Protein AF-A0A7J8PNK4-F1 (afdb_monomer_lite)

InterPro domains:
  IPR032675 Leucine-rich repeat domain superfamily [G3DSA:3.80.10.10] (2-87)
  IPR056789 R13L1/DRL21-like, LRR repeat region [PF25019] (34-75)

Foldseek 3Di:
DDQPEPVPDDVVVLVVCLAPAQEDAAEQRQRYQEDDPSLLSNLNHAEYYYYQHQNHQEYDPSVVSNPNHNYYYYYNHVNHDPPPDPDD

pLDDT: mean 77.43, std 14.7, range [36.72, 93.56]

Secondary structure (DSSP, 8-state):
-----GGG--HHHHHHHTTT--EEEEES-TT--B--GGGGG-TT--EEEEES-TT--B--GGGGG-TT--EEEEES-TT--S------

Structure (mmCIF, N/CA/C/O backbone):
data_AF-A0A7J8PNK4-F1
#
_entry.id   AF-A0A7J8PNK4-F1
#
loop_
_atom_site.group_PDB
_atom_site.id
_atom_site.type_symbol
_atom_site.label_atom_id
_atom_site.label_alt_id
_atom_site.label_comp_id
_atom_site.label_asym_id
_atom_site.label_entity_id
_atom_site.label_seq_id
_atom_site.pdbx_PDB_ins_code
_atom_site.Cartn_x
_atom_site.Cartn_y
_atom_site.Cartn_z
_atom_site.occupancy
_atom_site.B_iso_or_equiv
_atom_site.auth_seq_id
_atom_site.auth_comp_id
_atom_site.auth_asym_id
_atom_site.auth_atom_id
_atom_site.pdbx_PDB_model_num
ATOM 1 N N . MET A 1 1 ? 2.645 -14.627 16.467 1.00 38.62 1 MET A N 1
ATOM 2 C CA . MET A 1 1 ? 1.959 -14.469 15.170 1.00 38.62 1 MET A CA 1
ATOM 3 C C . MET A 1 1 ? 2.817 -13.536 14.346 1.00 38.62 1 MET A C 1
ATOM 5 O O . MET A 1 1 ? 3.075 -12.435 14.812 1.00 38.62 1 MET A O 1
ATOM 9 N N . GLU A 1 2 ? 3.358 -14.009 13.225 1.00 39.78 2 GLU A N 1
ATOM 10 C CA . GLU A 1 2 ? 4.181 -13.182 12.336 1.00 39.78 2 GLU A CA 1
ATOM 11 C C . GLU A 1 2 ? 3.344 -12.014 11.799 1.00 39.78 2 GLU A C 1
ATOM 13 O O . GLU A 1 2 ? 2.180 -12.225 11.438 1.00 39.78 2 GLU A O 1
ATOM 18 N N . PRO A 1 3 ? 3.876 -10.783 11.768 1.00 47.31 3 PRO A N 1
ATOM 19 C CA . PRO A 1 3 ? 3.140 -9.674 11.195 1.00 47.31 3 PRO A CA 1
ATOM 20 C C . PRO A 1 3 ? 2.954 -9.952 9.700 1.00 47.31 3 PRO A C 1
ATOM 22 O O . PRO A 1 3 ? 3.910 -10.280 8.998 1.00 47.31 3 PRO A O 1
ATOM 25 N N . GLN A 1 4 ? 1.724 -9.815 9.200 1.00 52.09 4 GLN A N 1
ATOM 26 C CA . GLN A 1 4 ? 1.408 -9.868 7.768 1.00 52.09 4 GLN A CA 1
ATOM 27 C C . GLN A 1 4 ? 1.950 -8.611 7.067 1.00 52.09 4 GLN A C 1
ATOM 29 O O . GLN A 1 4 ? 1.200 -7.779 6.559 1.00 52.09 4 GLN A O 1
ATOM 34 N N . ASN A 1 5 ? 3.265 -8.411 7.129 1.00 54.34 5 ASN A N 1
ATOM 35 C CA . ASN A 1 5 ? 3.910 -7.188 6.705 1.00 54.34 5 ASN A CA 1
ATOM 36 C C . ASN A 1 5 ? 4.751 -7.448 5.459 1.00 54.34 5 ASN A C 1
ATOM 38 O O . ASN A 1 5 ? 5.778 -8.121 5.486 1.00 54.34 5 ASN A O 1
ATOM 42 N N . LEU A 1 6 ? 4.322 -6.849 4.352 1.00 60.03 6 LEU A N 1
ATOM 43 C CA . LEU A 1 6 ? 5.010 -6.889 3.063 1.00 60.03 6 LEU A CA 1
ATOM 44 C C . LEU A 1 6 ? 6.332 -6.091 3.063 1.00 60.03 6 LEU A C 1
ATOM 46 O O . LEU A 1 6 ? 7.084 -6.125 2.088 1.00 60.03 6 LEU A O 1
ATOM 50 N N . ARG A 1 7 ? 6.647 -5.391 4.164 1.00 60.03 7 ARG A N 1
ATOM 51 C CA . ARG A 1 7 ? 7.908 -4.657 4.364 1.00 60.03 7 ARG A CA 1
ATOM 52 C C . ARG A 1 7 ? 9.163 -5.539 4.296 1.00 60.03 7 ARG A C 1
ATOM 54 O O . ARG A 1 7 ? 10.238 -5.002 4.065 1.00 60.03 7 ARG A O 1
ATOM 61 N N . GLY A 1 8 ? 9.034 -6.858 4.470 1.00 61.06 8 GLY A N 1
ATOM 62 C CA . GLY A 1 8 ? 10.158 -7.801 4.459 1.00 61.06 8 GLY A CA 1
ATOM 63 C C . GLY A 1 8 ? 10.495 -8.431 3.103 1.00 61.06 8 GLY A C 1
ATOM 64 O O . GLY A 1 8 ? 11.421 -9.237 3.042 1.00 61.06 8 GLY A O 1
ATOM 65 N N . LEU A 1 9 ? 9.763 -8.124 2.023 1.00 65.69 9 LEU A N 1
ATOM 66 C CA . LEU A 1 9 ? 10.025 -8.776 0.737 1.00 65.69 9 LEU A CA 1
ATOM 67 C C . LEU A 1 9 ? 11.385 -8.342 0.156 1.00 65.69 9 LEU A C 1
ATOM 69 O O . LEU A 1 9 ? 11.652 -7.142 0.043 1.00 65.69 9 LEU A O 1
ATOM 73 N N . PRO A 1 10 ? 12.255 -9.294 -0.233 1.00 69.62 10 PRO A N 1
ATOM 74 C CA . PRO A 1 10 ? 13.581 -8.974 -0.741 1.00 69.62 10 PRO A CA 1
ATOM 75 C C . PRO A 1 10 ? 13.491 -8.241 -2.082 1.00 69.62 10 PRO A C 1
ATOM 77 O O . PRO A 1 10 ? 12.711 -8.613 -2.961 1.00 69.62 10 PRO A O 1
ATOM 80 N N . ARG A 1 11 ? 14.346 -7.226 -2.266 1.00 70.06 11 ARG A N 1
ATOM 81 C CA . ARG A 1 11 ? 14.361 -6.359 -3.459 1.00 70.06 11 ARG A CA 1
ATOM 82 C C . ARG A 1 11 ? 14.452 -7.140 -4.772 1.00 70.06 11 ARG A C 1
ATOM 84 O O . ARG A 1 11 ? 13.775 -6.790 -5.726 1.00 70.06 11 ARG A O 1
ATOM 91 N N . LEU A 1 12 ? 15.203 -8.241 -4.785 1.00 69.06 12 LEU A N 1
ATOM 92 C CA . LEU A 1 12 ? 15.356 -9.103 -5.961 1.00 69.06 12 LEU A CA 1
ATOM 93 C C . LEU A 1 12 ? 14.048 -9.778 -6.394 1.00 69.06 12 LEU A C 1
ATOM 95 O O . LEU A 1 12 ? 13.788 -9.894 -7.589 1.00 69.06 12 LEU A O 1
ATOM 99 N N . LEU A 1 13 ? 13.202 -10.191 -5.441 1.00 73.38 13 LEU A N 1
ATOM 100 C CA . LEU A 1 13 ? 11.892 -10.763 -5.760 1.00 73.38 13 LEU A CA 1
ATOM 101 C C . LEU A 1 13 ? 11.005 -9.704 -6.422 1.00 73.38 13 LEU A C 1
ATOM 103 O O . LEU A 1 13 ? 10.270 -10.001 -7.359 1.00 73.38 13 LEU A O 1
ATOM 107 N N . LEU A 1 14 ? 11.111 -8.462 -5.953 1.00 73.50 14 LEU A N 1
ATOM 108 C CA . LEU A 1 14 ? 10.366 -7.326 -6.480 1.00 73.50 14 LEU A CA 1
ATOM 109 C C . LEU A 1 14 ? 10.857 -6.925 -7.869 1.00 73.50 14 LEU A C 1
ATOM 111 O O . LEU A 1 14 ? 10.034 -6.695 -8.740 1.00 73.50 14 LEU A O 1
ATOM 115 N N . GLU A 1 15 ? 12.168 -6.906 -8.109 1.00 72.69 15 GLU A N 1
ATOM 116 C CA . GLU A 1 15 ? 12.734 -6.610 -9.432 1.00 72.69 15 GLU A CA 1
ATOM 117 C C . GLU A 1 15 ? 12.308 -7.657 -10.472 1.00 72.69 15 GLU A C 1
ATOM 119 O O . GLU A 1 15 ? 11.894 -7.297 -11.570 1.00 72.69 15 GLU A O 1
ATOM 124 N N . ALA A 1 16 ? 12.322 -8.945 -10.113 1.00 77.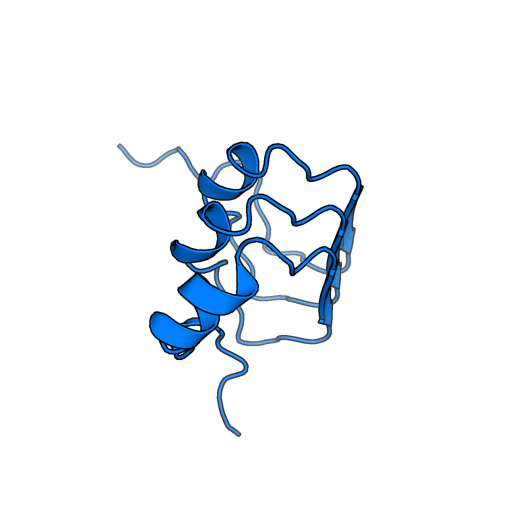69 16 ALA A N 1
ATOM 125 C CA . ALA A 1 16 ? 11.913 -10.016 -11.023 1.00 77.69 16 ALA A CA 1
ATOM 126 C C . ALA A 1 16 ? 10.392 -10.073 -11.279 1.00 77.69 16 ALA A C 1
ATOM 128 O O . ALA A 1 16 ? 9.956 -10.446 -12.371 1.00 77.69 16 ALA A O 1
ATOM 129 N N . SER A 1 17 ? 9.568 -9.722 -10.285 1.00 79.56 17 SER A N 1
ATOM 130 C CA . SER A 1 17 ? 8.102 -9.811 -10.393 1.00 79.56 17 SER A CA 1
ATOM 131 C C . SER A 1 17 ? 7.418 -8.502 -10.793 1.00 79.56 17 SER A C 1
ATOM 133 O O . SER A 1 17 ? 6.292 -8.546 -11.284 1.00 79.56 17 SER A O 1
ATOM 135 N N . ALA A 1 18 ? 8.085 -7.350 -10.674 1.00 78.81 18 ALA A N 1
ATOM 136 C CA . ALA A 1 18 ? 7.531 -6.028 -10.980 1.00 78.81 18 ALA A CA 1
ATOM 137 C C . ALA A 1 18 ? 6.869 -5.920 -12.363 1.00 78.81 18 ALA A C 1
ATOM 139 O O . ALA A 1 18 ? 5.829 -5.272 -12.502 1.00 78.81 18 ALA A O 1
ATOM 140 N N . SER A 1 19 ? 7.445 -6.580 -13.371 1.00 82.19 19 SER A N 1
ATOM 141 C CA . SER A 1 19 ? 6.966 -6.559 -14.758 1.00 82.19 19 SER A CA 1
ATOM 142 C C . SER A 1 19 ? 5.999 -7.689 -15.123 1.00 82.19 19 SER A C 1
ATOM 144 O O . SER A 1 19 ? 5.614 -7.798 -16.280 1.00 82.19 19 SER A O 1
ATOM 146 N N . HIS A 1 20 ? 5.626 -8.554 -14.181 1.00 85.62 20 HIS A N 1
ATOM 147 C CA . HIS A 1 20 ? 4.759 -9.710 -14.458 1.00 85.62 20 HIS A CA 1
ATOM 148 C C . HIS A 1 20 ? 3.564 -9.802 -13.513 1.00 85.62 20 HIS A C 1
ATOM 150 O O . HIS A 1 20 ? 2.618 -10.548 -13.755 1.00 85.62 20 HIS A O 1
ATOM 156 N N . LEU A 1 21 ? 3.614 -9.090 -12.392 1.00 87.56 21 LEU A N 1
ATOM 157 C CA . LEU A 1 21 ? 2.641 -9.253 -11.335 1.00 87.56 21 LEU A CA 1
ATOM 158 C C . LEU A 1 21 ? 1.411 -8.387 -11.609 1.00 87.56 21 LEU A C 1
ATOM 160 O O . LEU A 1 21 ? 1.400 -7.193 -11.335 1.00 87.56 21 LEU A O 1
ATOM 164 N N . GLU A 1 22 ? 0.373 -9.011 -12.163 1.00 92.06 22 GLU A N 1
ATOM 165 C CA . GLU A 1 22 ? -0.851 -8.335 -12.616 1.00 92.06 22 GLU A CA 1
ATOM 166 C C . GLU A 1 22 ? -1.939 -8.231 -11.541 1.00 92.06 22 GLU A C 1
ATOM 168 O O . GLU A 1 22 ? -2.849 -7.403 -11.641 1.00 92.06 22 GLU A O 1
ATOM 173 N N . PHE A 1 23 ? -1.875 -9.069 -10.505 1.00 90.69 23 PHE A N 1
ATOM 174 C CA . PHE A 1 23 ? -2.898 -9.142 -9.468 1.00 90.69 23 PHE A CA 1
ATOM 175 C C . PHE A 1 23 ? -2.297 -9.266 -8.071 1.00 90.69 23 PHE A C 1
ATOM 177 O O . PHE A 1 23 ? -1.516 -10.175 -7.802 1.00 90.69 23 PHE A O 1
ATOM 184 N N . ILE A 1 24 ? -2.738 -8.390 -7.167 1.00 87.88 24 ILE A N 1
ATOM 185 C CA . ILE A 1 24 ? -2.479 -8.488 -5.731 1.00 87.88 24 ILE A CA 1
ATOM 186 C C . ILE A 1 24 ? -3.802 -8.464 -4.988 1.00 87.88 24 ILE A C 1
ATOM 188 O O . ILE A 1 24 ? -4.648 -7.595 -5.211 1.00 87.88 24 ILE A O 1
ATOM 192 N N . GLN A 1 25 ? -3.943 -9.393 -4.048 1.00 88.94 25 GLN A N 1
ATOM 193 C CA . GLN A 1 25 ? -5.012 -9.387 -3.067 1.00 88.94 25 GLN A CA 1
ATOM 194 C C . GLN A 1 25 ? -4.430 -9.484 -1.661 1.00 88.94 25 GLN A C 1
ATOM 196 O O . GLN A 1 25 ? -3.646 -10.381 -1.367 1.00 88.94 25 GLN A O 1
ATOM 201 N N . MET A 1 26 ? -4.862 -8.572 -0.801 1.00 86.69 26 MET A N 1
ATOM 202 C CA . MET A 1 26 ? -4.626 -8.579 0.636 1.00 86.69 26 MET A CA 1
ATOM 203 C C . MET A 1 26 ? -5.977 -8.736 1.319 1.00 86.69 26 MET A C 1
ATOM 205 O O . MET A 1 26 ? -6.921 -8.013 0.987 1.00 86.69 26 MET A O 1
ATOM 209 N N . GLN A 1 27 ? -6.087 -9.708 2.217 1.00 89.62 27 GLN A N 1
ATOM 210 C CA . GLN A 1 27 ? -7.325 -9.995 2.926 1.00 89.62 27 GLN A CA 1
ATOM 211 C C . GLN A 1 27 ? -7.032 -10.305 4.390 1.00 89.62 27 GLN A C 1
ATOM 213 O O . GLN A 1 27 ? -6.159 -11.125 4.666 1.00 89.62 27 GLN A O 1
ATOM 218 N N . SER A 1 28 ? -7.796 -9.693 5.297 1.00 88.38 28 SER A N 1
ATOM 219 C CA . SER A 1 28 ? -7.703 -9.914 6.744 1.00 88.38 28 SER A CA 1
ATOM 220 C C . SER A 1 28 ? -6.280 -9.691 7.262 1.00 88.38 28 SER A C 1
ATOM 222 O O . SER A 1 28 ? -5.674 -10.571 7.880 1.00 88.38 28 SER A O 1
ATOM 224 N N . CYS A 1 29 ? -5.746 -8.495 6.983 1.00 84.88 29 CYS A N 1
ATOM 225 C CA . CYS A 1 29 ? -4.418 -8.063 7.417 1.00 84.88 29 CYS A CA 1
ATOM 226 C C . CYS A 1 29 ? -4.544 -7.046 8.571 1.00 84.88 29 CYS A C 1
ATOM 228 O O . CYS A 1 29 ? -4.504 -5.834 8.336 1.00 84.88 29 CYS A O 1
ATOM 230 N N . PRO A 1 30 ? -4.693 -7.502 9.832 1.00 82.38 30 PRO A N 1
ATOM 231 C CA . PRO A 1 30 ? -4.965 -6.626 10.974 1.00 82.38 30 PRO A CA 1
ATOM 232 C C . PRO A 1 30 ? -3.799 -5.703 11.329 1.00 82.38 30 PRO A C 1
ATOM 234 O O . PRO A 1 30 ? -4.035 -4.610 11.824 1.00 82.38 30 PRO A O 1
ATOM 237 N N . GLU A 1 31 ? -2.563 -6.112 11.032 1.00 83.44 31 GLU A N 1
ATOM 238 C CA . GLU A 1 31 ? -1.336 -5.352 11.315 1.00 83.44 31 GLU A CA 1
ATOM 239 C C . GLU A 1 31 ? -0.830 -4.540 10.109 1.00 83.44 31 GLU A C 1
ATOM 241 O O . GLU A 1 31 ? 0.262 -3.976 10.144 1.00 83.44 31 GLU A O 1
ATOM 246 N N . PHE A 1 32 ? -1.585 -4.505 9.007 1.00 81.62 32 PHE A N 1
ATOM 247 C CA . PHE A 1 32 ? -1.145 -3.842 7.784 1.00 81.62 32 PHE A CA 1
ATOM 248 C C . PHE A 1 32 ? -1.485 -2.354 7.816 1.00 81.62 32 PHE A C 1
ATOM 250 O O . PHE A 1 32 ? -2.625 -1.966 7.581 1.00 81.62 32 PHE A O 1
ATOM 257 N N . GLU A 1 33 ? -0.484 -1.530 8.116 1.00 81.88 33 GLU A N 1
ATOM 258 C CA . GLU A 1 33 ? -0.658 -0.087 8.324 1.00 81.88 33 GLU A CA 1
ATOM 259 C C . GLU A 1 33 ? -0.578 0.742 7.039 1.00 81.88 33 GLU A C 1
ATOM 261 O O . GLU A 1 33 ? -1.287 1.735 6.892 1.00 81.88 33 GLU A O 1
ATOM 266 N N . ALA A 1 34 ? 0.289 0.347 6.107 1.00 78.88 34 ALA A N 1
ATOM 267 C CA . ALA A 1 34 ? 0.566 1.095 4.885 1.00 78.88 34 ALA A CA 1
ATOM 268 C C . ALA A 1 34 ? 1.125 0.172 3.802 1.00 78.88 34 ALA A C 1
ATOM 270 O O . ALA A 1 34 ? 1.863 -0.773 4.109 1.00 78.88 34 ALA A O 1
ATOM 271 N N . LEU A 1 35 ? 0.856 0.480 2.528 1.00 79.00 35 LEU A N 1
ATOM 272 C CA . LEU A 1 35 ? 1.565 -0.209 1.450 1.00 79.00 35 LEU A CA 1
ATOM 273 C C . LEU A 1 35 ? 3.035 0.236 1.397 1.00 79.00 35 LEU A C 1
ATOM 275 O O . LEU A 1 35 ? 3.336 1.423 1.542 1.00 79.00 35 LEU A O 1
ATOM 279 N N . PRO A 1 36 ? 3.962 -0.704 1.163 1.00 77.38 36 PRO A N 1
ATOM 280 C CA . PRO A 1 36 ? 5.381 -0.396 1.073 1.00 77.38 36 PRO A CA 1
ATOM 281 C C . PRO A 1 36 ? 5.720 0.418 -0.183 1.00 77.38 36 PRO A C 1
ATOM 283 O O . PRO A 1 36 ? 5.030 0.373 -1.196 1.00 77.38 36 PRO A O 1
ATOM 286 N N . ASN A 1 37 ? 6.842 1.134 -0.159 1.00 75.75 37 ASN A N 1
ATOM 287 C CA . ASN A 1 37 ? 7.229 2.058 -1.231 1.00 75.75 37 ASN A CA 1
ATOM 288 C C . ASN A 1 37 ? 7.505 1.339 -2.557 1.00 75.75 37 ASN A C 1
ATOM 290 O O . ASN A 1 37 ? 7.292 1.912 -3.620 1.00 75.75 37 ASN A O 1
ATOM 294 N N . TRP A 1 38 ? 7.966 0.088 -2.514 1.00 78.62 38 TRP A N 1
ATOM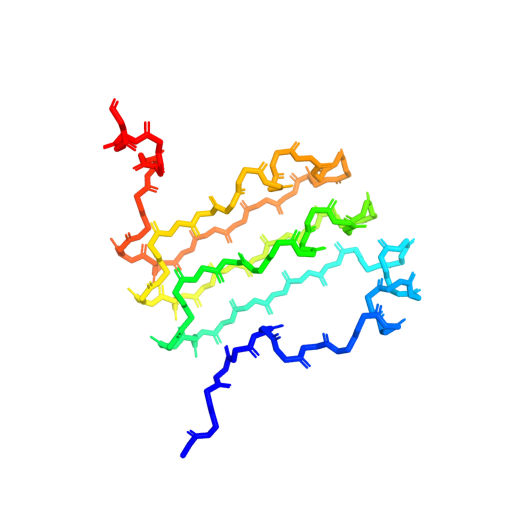 295 C CA . TRP A 1 38 ? 8.247 -0.699 -3.714 1.00 78.62 38 TRP A CA 1
ATOM 296 C C . TRP A 1 38 ? 6.994 -1.061 -4.512 1.00 78.62 38 TRP A C 1
ATOM 298 O O . TRP A 1 38 ? 7.116 -1.473 -5.661 1.00 78.62 38 TRP A O 1
ATOM 308 N N . PHE A 1 39 ? 5.794 -0.872 -3.951 1.00 80.50 39 PHE A N 1
ATOM 309 C CA . PHE A 1 39 ? 4.541 -1.096 -4.669 1.00 80.50 39 PHE A CA 1
ATOM 310 C C . PHE A 1 39 ? 4.462 -0.239 -5.937 1.00 80.50 39 PHE A C 1
ATOM 312 O O . PHE A 1 39 ? 3.934 -0.689 -6.942 1.00 80.50 39 PHE A O 1
ATOM 319 N N . GLN A 1 40 ? 5.086 0.945 -5.928 1.00 78.88 40 GLN A N 1
ATOM 320 C CA . GLN A 1 40 ? 5.181 1.827 -7.097 1.00 78.88 40 GLN A CA 1
ATOM 321 C C . GLN A 1 40 ? 5.937 1.209 -8.287 1.00 78.88 40 GLN A C 1
ATOM 323 O O . GLN A 1 40 ? 5.805 1.692 -9.406 1.00 78.88 40 GLN A O 1
ATOM 328 N N . ASN A 1 41 ? 6.739 0.165 -8.051 1.00 82.50 41 ASN A N 1
ATOM 329 C CA . ASN A 1 41 ? 7.547 -0.482 -9.082 1.00 82.50 41 ASN A CA 1
ATOM 330 C C . ASN A 1 41 ? 6.771 -1.567 -9.838 1.00 82.50 41 ASN A C 1
ATOM 332 O O . ASN A 1 41 ? 7.266 -2.060 -10.844 1.00 82.50 41 ASN A O 1
ATOM 336 N N . LEU A 1 42 ? 5.575 -1.950 -9.376 1.00 86.81 42 LEU A N 1
ATOM 337 C CA . LEU A 1 42 ? 4.757 -2.991 -10.000 1.00 86.81 42 LEU A CA 1
ATOM 338 C C . LEU A 1 42 ? 4.032 -2.454 -11.244 1.00 86.81 42 LEU A C 1
ATOM 340 O O . LEU A 1 42 ? 2.813 -2.294 -11.264 1.00 86.81 42 LEU A O 1
ATOM 344 N N . THR A 1 43 ? 4.786 -2.143 -12.294 1.00 85.31 43 THR A N 1
ATOM 345 C CA . THR A 1 43 ? 4.275 -1.462 -13.493 1.00 85.31 43 THR A CA 1
ATOM 346 C C . THR A 1 43 ? 3.224 -2.265 -14.254 1.00 85.31 43 THR A C 1
ATOM 348 O O . THR A 1 43 ? 2.401 -1.670 -14.946 1.00 85.31 43 THR A O 1
ATOM 351 N N . SER A 1 44 ? 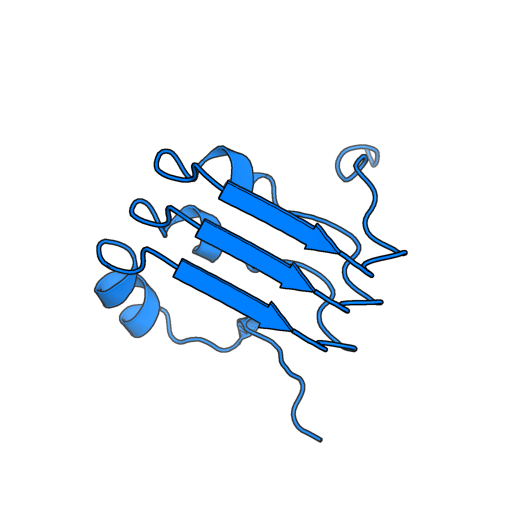3.218 -3.593 -14.113 1.00 90.00 44 SER A N 1
ATOM 352 C CA . SER A 1 44 ? 2.250 -4.485 -14.770 1.00 90.00 44 SER A CA 1
ATOM 353 C C . SER A 1 44 ? 1.025 -4.802 -13.911 1.00 90.00 44 SER A C 1
ATOM 355 O O . SER A 1 44 ? 0.144 -5.532 -14.355 1.00 90.00 44 SER A O 1
ATOM 357 N N . LEU A 1 45 ? 0.932 -4.249 -12.698 1.00 91.00 45 LEU A N 1
ATOM 358 C CA . LEU A 1 45 ? -0.185 -4.515 -11.798 1.00 91.00 45 LEU A CA 1
ATOM 359 C C . LEU A 1 45 ? -1.480 -3.926 -12.350 1.00 91.00 45 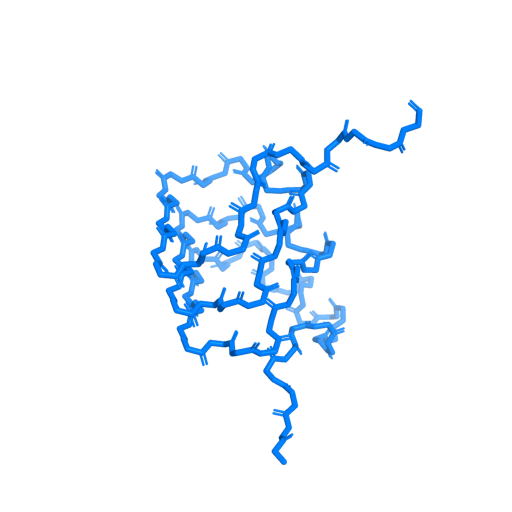LEU A C 1
ATOM 361 O O . LEU A 1 45 ? -1.625 -2.713 -12.450 1.00 91.00 45 LEU A O 1
ATOM 365 N N . GLN A 1 46 ? -2.442 -4.793 -12.651 1.00 93.56 46 GLN A N 1
ATOM 366 C CA . GLN A 1 46 ? -3.742 -4.415 -13.200 1.00 93.56 46 GLN A CA 1
ATOM 367 C C . GLN A 1 46 ? -4.840 -4.389 -12.144 1.00 93.56 46 GLN A C 1
ATOM 369 O O . GLN A 1 46 ? -5.796 -3.618 -12.245 1.00 93.56 46 GLN A O 1
ATOM 374 N N . ARG A 1 47 ? -4.733 -5.247 -11.129 1.00 92.56 47 ARG A N 1
ATOM 375 C CA . ARG A 1 47 ? -5.794 -5.474 -10.151 1.00 92.56 47 ARG A CA 1
ATOM 376 C C . ARG A 1 47 ? -5.222 -5.486 -8.734 1.00 92.56 47 ARG A C 1
ATOM 378 O O . ARG A 1 47 ? -4.426 -6.356 -8.393 1.00 92.56 47 ARG A O 1
ATOM 385 N N . LEU A 1 48 ? -5.685 -4.564 -7.894 1.00 89.94 48 LEU A N 1
ATOM 386 C CA . LEU A 1 48 ? -5.343 -4.474 -6.475 1.00 89.94 48 LEU A CA 1
ATOM 387 C C . LEU A 1 48 ? -6.608 -4.602 -5.627 1.00 89.94 48 LEU A C 1
ATOM 389 O O . LEU A 1 48 ? -7.539 -3.806 -5.753 1.00 89.94 48 LEU A O 1
ATOM 393 N N . LYS A 1 49 ? -6.644 -5.604 -4.749 1.00 90.62 49 LYS A N 1
ATOM 394 C CA . LYS A 1 49 ? -7.723 -5.804 -3.778 1.00 90.62 49 LYS A CA 1
ATOM 395 C C . LYS A 1 49 ? -7.170 -5.744 -2.361 1.00 90.62 49 LYS A C 1
ATOM 397 O O . LYS A 1 49 ? -6.232 -6.464 -2.045 1.00 90.62 49 LYS A O 1
ATOM 402 N N . ILE A 1 50 ? -7.779 -4.928 -1.514 1.00 89.31 50 ILE A N 1
ATOM 403 C CA . ILE A 1 50 ? -7.468 -4.816 -0.091 1.00 89.31 50 ILE A CA 1
ATOM 404 C C . ILE A 1 50 ? -8.781 -4.972 0.671 1.00 89.31 50 ILE A C 1
ATOM 406 O O . ILE A 1 50 ? -9.724 -4.211 0.462 1.00 89.31 50 ILE A O 1
ATOM 410 N N . ILE A 1 51 ? -8.882 -6.002 1.499 1.00 91.12 51 ILE A N 1
ATOM 411 C CA . ILE A 1 51 ? -10.122 -6.369 2.179 1.00 91.12 51 ILE A CA 1
ATOM 412 C C . ILE A 1 51 ? -9.803 -6.613 3.649 1.00 91.12 51 ILE A C 1
ATOM 414 O O . ILE A 1 51 ? -8.901 -7.384 3.950 1.00 91.12 51 ILE A O 1
ATOM 418 N N . ASP A 1 52 ? -10.570 -6.012 4.554 1.00 91.19 52 ASP A N 1
ATOM 419 C CA . ASP A 1 52 ? -10.468 -6.287 5.994 1.00 91.19 52 ASP A CA 1
ATOM 420 C C . ASP A 1 52 ? -9.062 -5.986 6.559 1.00 91.19 52 ASP A C 1
ATOM 422 O O . ASP A 1 52 ? -8.416 -6.810 7.205 1.00 91.19 52 ASP A O 1
ATOM 426 N N . CYS A 1 53 ? -8.554 -4.787 6.262 1.00 89.56 53 CYS A N 1
ATOM 427 C CA . CYS A 1 53 ? -7.289 -4.278 6.796 1.00 89.56 53 CYS A CA 1
ATOM 428 C C . CYS A 1 53 ? -7.579 -3.101 7.743 1.00 89.56 53 CYS A C 1
ATOM 430 O O . CYS A 1 53 ? -7.530 -1.943 7.321 1.00 89.56 53 CYS A O 1
ATOM 432 N N . PRO A 1 54 ? -7.918 -3.361 9.020 1.00 86.88 54 PRO A N 1
ATOM 433 C CA . PRO A 1 54 ? -8.384 -2.335 9.948 1.00 86.88 54 PRO A CA 1
ATOM 434 C C . PRO A 1 54 ? -7.328 -1.299 10.318 1.00 86.88 54 PRO A C 1
ATOM 436 O O . PRO A 1 54 ? -7.703 -0.176 10.623 1.00 86.88 54 PRO A O 1
ATOM 439 N N . LYS A 1 55 ? -6.032 -1.623 10.275 1.00 87.56 55 LYS A N 1
ATOM 440 C CA . LYS A 1 55 ? -4.960 -0.654 10.560 1.00 87.56 55 LYS A CA 1
ATOM 441 C C . LYS A 1 55 ? -4.471 0.114 9.336 1.00 87.56 55 LYS A C 1
ATOM 443 O O . LYS A 1 55 ? -3.660 1.021 9.503 1.00 87.56 55 LYS A O 1
ATOM 448 N N . LEU A 1 56 ? -4.961 -0.206 8.136 1.00 87.00 56 LEU A N 1
ATOM 449 C CA . LEU A 1 56 ? -4.520 0.469 6.923 1.00 87.00 56 LEU A CA 1
ATOM 450 C C . LEU A 1 56 ? -4.988 1.921 6.967 1.00 87.00 56 LEU A C 1
ATOM 452 O O . LEU A 1 56 ? -6.180 2.187 6.831 1.00 87.00 56 LEU A O 1
ATOM 456 N N . SER A 1 57 ? -4.052 2.840 7.171 1.00 84.06 57 SER A N 1
ATOM 457 C CA . SER A 1 57 ? -4.340 4.263 7.350 1.00 84.06 57 SER A CA 1
ATOM 458 C C . SER A 1 57 ? -4.125 5.061 6.069 1.00 84.06 57 SER A C 1
ATOM 460 O O . SER A 1 57 ? -4.830 6.044 5.832 1.00 84.06 57 SER A O 1
ATOM 462 N N . CYS A 1 58 ? -3.200 4.612 5.213 1.00 77.69 58 CYS A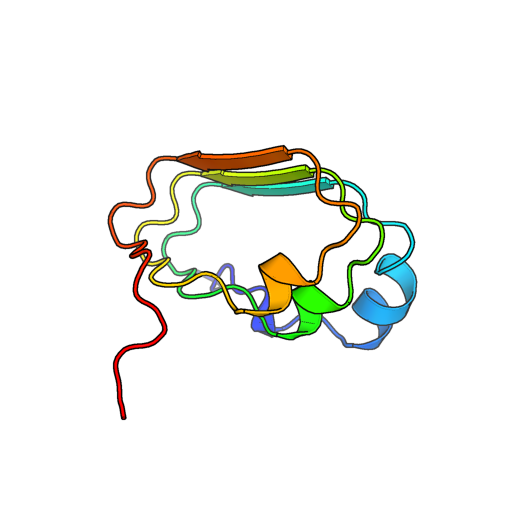 N 1
ATOM 463 C CA . CYS A 1 58 ? -2.810 5.317 4.000 1.00 77.69 58 CYS A CA 1
ATOM 464 C C . CYS A 1 58 ? -2.515 4.399 2.805 1.00 77.69 58 CYS A C 1
ATOM 466 O O . CYS A 1 58 ? -1.997 3.286 2.935 1.00 77.69 58 CYS A O 1
ATOM 468 N N . LEU A 1 59 ? -2.794 4.918 1.607 1.00 77.75 59 LEU A N 1
ATOM 469 C CA . LEU A 1 59 ? -2.184 4.431 0.371 1.00 77.75 59 LEU A CA 1
ATOM 470 C C . LEU A 1 59 ? -0.966 5.323 0.071 1.00 77.75 59 LEU A C 1
ATOM 472 O O . LEU A 1 59 ? -1.093 6.543 0.162 1.00 77.75 59 LEU A O 1
ATOM 476 N N . PRO A 1 60 ? 0.204 4.771 -0.288 1.00 70.31 60 PRO A N 1
ATOM 477 C CA . PRO A 1 60 ? 1.356 5.568 -0.676 1.00 70.31 60 PRO A CA 1
ATOM 478 C C . PRO A 1 60 ? 1.070 6.274 -2.002 1.00 70.31 60 PRO A C 1
ATOM 480 O O . PRO A 1 60 ? 0.396 5.714 -2.871 1.00 70.31 60 PRO A O 1
ATOM 483 N N . ASP A 1 61 ? 1.676 7.444 -2.216 1.00 68.81 61 ASP A N 1
ATOM 484 C CA . ASP A 1 61 ? 1.575 8.194 -3.481 1.00 68.81 61 ASP A CA 1
ATOM 485 C C . ASP A 1 61 ? 1.980 7.343 -4.699 1.00 68.81 61 ASP A C 1
ATOM 487 O O . ASP A 1 61 ? 1.498 7.527 -5.815 1.00 68.81 61 ASP A O 1
ATOM 491 N N . GLY A 1 62 ? 2.814 6.327 -4.464 1.00 69.44 62 GLY A N 1
ATOM 492 C CA . GLY A 1 62 ? 3.206 5.319 -5.442 1.00 69.44 62 GLY A CA 1
ATOM 493 C C . GLY A 1 62 ? 2.052 4.552 -6.098 1.00 69.44 62 GLY A C 1
ATOM 494 O O . GLY A 1 62 ? 2.229 4.083 -7.217 1.00 69.44 62 GLY A O 1
ATOM 495 N N . VAL A 1 63 ? 0.871 4.456 -5.471 1.00 76.38 63 VAL A N 1
ATOM 496 C CA . VAL A 1 63 ? -0.308 3.815 -6.089 1.00 76.38 63 VAL A CA 1
ATOM 497 C C . VAL A 1 63 ? -0.762 4.578 -7.337 1.00 76.38 63 VAL A C 1
ATOM 499 O O . VAL A 1 63 ? -1.194 3.951 -8.298 1.00 76.38 63 VAL A O 1
ATOM 502 N N . GLN A 1 64 ? -0.586 5.905 -7.384 1.00 73.06 64 GLN A N 1
ATOM 503 C CA . GLN A 1 64 ? -0.877 6.697 -8.587 1.00 73.06 64 GLN A CA 1
ATOM 504 C C . GLN A 1 64 ? 0.090 6.403 -9.743 1.00 73.06 64 GLN A C 1
ATOM 506 O O . GLN A 1 64 ? -0.229 6.664 -10.898 1.00 73.06 64 GLN A O 1
ATOM 511 N N . ARG A 1 65 ? 1.278 5.860 -9.447 1.00 77.50 65 ARG A N 1
ATOM 512 C CA . ARG A 1 65 ? 2.308 5.535 -10.447 1.00 77.50 65 ARG A CA 1
ATOM 513 C C . ARG A 1 65 ? 2.089 4.165 -11.094 1.00 77.50 65 ARG A C 1
ATOM 515 O O . ARG A 1 65 ? 2.791 3.823 -12.043 1.00 77.50 65 ARG A O 1
ATOM 522 N N . LEU A 1 66 ? 1.117 3.389 -10.610 1.00 84.75 66 LEU A N 1
ATOM 523 C CA . LEU A 1 66 ? 0.725 2.103 -11.181 1.00 84.75 66 LEU A CA 1
ATOM 524 C C . LEU A 1 66 ? -0.053 2.311 -12.487 1.00 84.75 66 LEU A C 1
ATOM 526 O O . LEU A 1 66 ? -1.278 2.233 -12.517 1.00 84.75 66 LEU A O 1
ATOM 530 N N . ALA A 1 67 ? 0.667 2.577 -13.575 1.00 82.12 67 ALA A N 1
ATOM 531 C CA . ALA A 1 67 ? 0.075 2.941 -14.863 1.00 82.12 67 ALA A CA 1
ATOM 532 C C . ALA A 1 67 ? -0.889 1.884 -15.438 1.00 82.12 67 ALA A C 1
ATOM 534 O O . ALA A 1 67 ? -1.836 2.237 -16.135 1.00 82.12 67 ALA A O 1
ATOM 535 N N . SER A 1 68 ? -0.671 0.600 -15.138 1.00 90.25 68 SER A N 1
ATOM 536 C CA . SER A 1 68 ? -1.516 -0.498 -15.631 1.00 90.25 68 SER A CA 1
ATOM 537 C C . SER A 1 68 ? -2.725 -0.798 -14.739 1.00 90.25 68 SER A C 1
ATOM 539 O O . SER A 1 68 ? -3.548 -1.644 -15.100 1.00 90.25 68 SER A O 1
ATOM 541 N N . LEU A 1 69 ? -2.850 -0.141 -13.577 1.00 90.12 69 LEU A N 1
ATOM 542 C CA . LEU A 1 69 ? -3.882 -0.462 -12.597 1.00 90.12 69 LEU A CA 1
ATOM 543 C C . LEU A 1 69 ? -5.254 -0.030 -13.114 1.00 90.12 69 LEU A C 1
ATOM 545 O O . LEU A 1 69 ? -5.569 1.152 -13.198 1.00 90.12 69 LEU A O 1
ATOM 549 N N . SER A 1 70 ? -6.093 -1.014 -13.417 1.00 91.44 70 SER A N 1
ATOM 550 C CA . SER A 1 70 ? -7.450 -0.812 -13.928 1.00 91.44 70 SER A CA 1
ATOM 551 C C . SER A 1 70 ? -8.521 -1.096 -12.879 1.00 91.44 70 SER A C 1
ATOM 553 O O . SER A 1 70 ? -9.628 -0.574 -12.971 1.00 91.44 70 SER A O 1
ATOM 555 N N . HIS A 1 71 ? -8.208 -1.910 -11.866 1.00 91.62 71 HIS A N 1
ATOM 556 C CA . HIS A 1 71 ? -9.160 -2.271 -10.821 1.00 91.62 71 HIS A CA 1
ATOM 557 C C . HIS A 1 71 ? -8.537 -2.115 -9.438 1.00 91.62 71 HIS A C 1
ATOM 559 O O . HIS A 1 71 ? -7.672 -2.897 -9.042 1.00 91.62 71 HIS A O 1
ATOM 565 N N . LEU A 1 72 ? -9.045 -1.152 -8.673 1.00 89.19 72 LEU A N 1
ATOM 566 C CA . LEU A 1 72 ? -8.741 -0.980 -7.258 1.00 89.19 72 LEU A CA 1
ATOM 567 C C . LEU A 1 72 ? -9.998 -1.268 -6.438 1.00 89.19 72 LEU A C 1
ATOM 569 O O . LEU A 1 72 ? -11.029 -0.625 -6.625 1.00 89.19 72 LEU A O 1
ATOM 573 N N . LYS A 1 73 ? -9.920 -2.232 -5.521 1.00 89.62 73 LYS A N 1
ATOM 574 C CA . LYS A 1 73 ? -11.011 -2.552 -4.599 1.00 89.62 73 LYS A CA 1
ATOM 575 C C . LYS A 1 73 ? -10.508 -2.493 -3.170 1.00 89.62 73 LYS A C 1
ATOM 577 O O . LYS A 1 73 ? -9.648 -3.283 -2.797 1.00 89.62 73 LYS A O 1
ATOM 582 N N . ILE A 1 7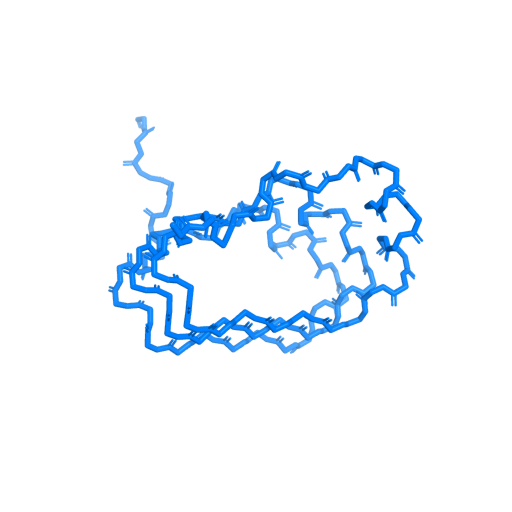4 ? -11.093 -1.607 -2.373 1.00 88.88 74 ILE A N 1
ATOM 583 C CA . ILE A 1 74 ? -10.809 -1.495 -0.945 1.00 88.88 74 ILE A CA 1
ATOM 584 C C . ILE A 1 74 ? -12.116 -1.680 -0.178 1.00 88.88 74 ILE A C 1
ATOM 586 O O . ILE A 1 74 ? -13.096 -0.994 -0.456 1.00 88.88 74 ILE A O 1
ATOM 590 N N . GLN A 1 75 ? -12.159 -2.638 0.746 1.00 90.44 75 GLN A N 1
ATOM 591 C CA . GLN A 1 75 ? -13.338 -2.927 1.566 1.00 90.44 75 GLN A CA 1
ATOM 592 C C . GLN A 1 75 ? -12.942 -3.202 3.012 1.00 90.44 75 GLN A C 1
ATOM 594 O O . GLN A 1 75 ? -11.876 -3.752 3.265 1.00 90.44 75 GLN A O 1
ATOM 599 N N . LEU A 1 76 ? -13.822 -2.858 3.958 1.00 89.75 76 LEU A N 1
ATOM 600 C CA . LEU A 1 76 ? -13.621 -3.139 5.387 1.00 89.75 76 LEU A CA 1
ATOM 601 C C . LEU A 1 76 ? -12.272 -2.602 5.919 1.00 89.75 76 LEU A C 1
ATOM 603 O O . LEU A 1 76 ? -11.621 -3.227 6.745 1.00 89.75 76 LEU A O 1
ATOM 607 N N . CYS A 1 77 ? -11.839 -1.438 5.424 1.00 89.12 77 CYS A N 1
ATOM 608 C CA . CYS A 1 77 ? -10.634 -0.735 5.877 1.00 89.12 77 CYS A CA 1
ATOM 609 C C . CYS A 1 77 ? -11.049 0.598 6.531 1.00 89.12 77 CYS A C 1
ATOM 611 O O . CYS A 1 77 ? -10.937 1.643 5.891 1.00 89.12 77 CYS A O 1
ATOM 613 N N . PRO A 1 78 ? -11.613 0.580 7.755 1.00 86.50 78 PRO A N 1
ATOM 614 C CA . PRO A 1 78 ? -12.230 1.752 8.390 1.00 86.50 78 PRO A CA 1
ATOM 615 C C . PRO A 1 78 ? -11.264 2.913 8.656 1.00 86.50 78 PRO A C 1
ATOM 617 O O . PRO A 1 78 ? -11.697 4.060 8.700 1.00 86.50 78 PRO A O 1
ATOM 620 N N . THR A 1 79 ? -9.974 2.626 8.828 1.00 87.31 79 THR A N 1
ATOM 621 C CA . THR A 1 79 ? -8.949 3.631 9.158 1.00 87.31 79 THR A CA 1
ATOM 622 C C . THR A 1 79 ? -8.365 4.297 7.913 1.00 87.31 79 THR A C 1
ATOM 624 O O . THR A 1 79 ? -7.636 5.281 8.030 1.00 87.31 79 THR A O 1
ATOM 627 N N . LEU A 1 80 ? -8.694 3.797 6.715 1.00 84.06 80 LEU A N 1
ATOM 628 C CA . LEU A 1 80 ? -8.134 4.321 5.480 1.00 84.06 80 LEU A CA 1
ATOM 629 C C . LEU A 1 80 ? -8.708 5.712 5.205 1.00 84.06 80 LEU A C 1
ATOM 631 O O . LEU A 1 80 ? -9.872 5.861 4.831 1.00 84.06 80 LEU A O 1
ATOM 635 N N . SER A 1 81 ? -7.864 6.729 5.356 1.00 72.88 81 SER A N 1
ATOM 636 C CA . SER A 1 81 ? -8.207 8.116 5.062 1.00 72.88 81 SER A CA 1
ATOM 637 C C . SER A 1 81 ? -7.649 8.525 3.701 1.00 72.88 81 SER A C 1
ATOM 639 O O . SER A 1 81 ? -6.530 8.178 3.336 1.00 72.88 81 SER A O 1
ATOM 641 N N . TYR A 1 82 ? -8.415 9.314 2.947 1.00 57.97 82 TYR A N 1
ATOM 642 C CA . TYR A 1 82 ? -7.991 9.897 1.666 1.00 57.97 82 TYR A CA 1
ATOM 643 C C . TYR A 1 82 ? -7.032 11.089 1.838 1.00 57.97 82 TYR A C 1
ATOM 645 O O . TYR A 1 82 ? -6.510 11.613 0.856 1.00 57.97 82 TYR A O 1
ATOM 653 N N . LYS A 1 83 ? -6.802 11.540 3.078 1.00 52.94 83 LYS A N 1
ATOM 654 C CA . LYS A 1 83 ? -5.926 12.668 3.412 1.00 52.94 83 LYS A CA 1
ATOM 655 C C . LYS A 1 83 ? -4.599 12.181 3.988 1.00 52.94 83 LYS A C 1
ATOM 657 O O . LYS A 1 83 ? -4.326 12.378 5.165 1.00 52.94 83 LYS A O 1
ATOM 662 N N . CYS A 1 84 ? -3.766 11.562 3.162 1.00 55.06 84 CYS A N 1
ATOM 663 C CA . CYS A 1 84 ? -2.397 11.214 3.563 1.00 55.06 84 CYS A CA 1
ATOM 664 C C . CYS A 1 84 ? -1.418 12.401 3.466 1.00 55.06 84 CYS A C 1
ATOM 666 O O . CYS A 1 84 ? -0.268 12.258 3.858 1.00 55.06 84 CYS A O 1
ATOM 668 N N . GLN A 1 85 ? -1.861 13.559 2.953 1.00 49.75 85 GLN A N 1
ATOM 669 C CA . GLN A 1 85 ? -1.011 14.713 2.614 1.00 49.75 85 GLN A CA 1
ATOM 670 C C . GLN A 1 85 ? -1.330 15.994 3.417 1.00 49.75 85 GLN A C 1
ATOM 672 O O . GLN A 1 85 ? -1.369 17.079 2.847 1.00 49.75 85 GLN A O 1
ATOM 677 N N . LEU A 1 86 ? -1.599 15.919 4.722 1.00 39.84 86 LEU A N 1
ATOM 678 C CA . LEU A 1 86 ? -1.789 17.135 5.533 1.00 39.84 86 LEU A CA 1
ATOM 679 C C . LEU A 1 86 ? -0.996 17.084 6.835 1.00 39.84 86 LEU A C 1
ATOM 681 O O . LEU A 1 86 ? -1.560 17.188 7.913 1.00 39.84 86 LEU A O 1
ATOM 685 N N . GLU A 1 87 ? 0.321 16.959 6.700 1.00 37.06 87 GLU A N 1
ATOM 686 C CA . GLU A 1 87 ? 1.274 17.412 7.716 1.00 37.06 87 GLU A CA 1
ATOM 687 C C . GLU A 1 87 ? 2.517 17.983 7.017 1.00 37.06 87 GLU A C 1
ATOM 689 O O . GLU A 1 87 ? 3.497 17.286 6.768 1.00 37.06 87 GLU A O 1
ATOM 694 N N . THR A 1 88 ? 2.439 19.259 6.627 1.00 36.72 88 THR A N 1
ATOM 695 C CA . THR A 1 88 ? 3.463 20.290 6.890 1.00 36.72 88 THR A CA 1
ATOM 696 C C . THR A 1 88 ? 2.790 21.658 6.846 1.00 36.72 88 THR A C 1
ATOM 698 O O . THR A 1 88 ? 1.993 21.883 5.906 1.00 36.72 88 THR A O 1
#

Radius of gyration: 12.87 Å; chains: 1; bounding box: 29×35×31 Å

Organism: Gossypium raimondii (NCBI:txid29730)

Sequence (88 aa):
MEPQNLRGLPRLLLEASASHLEFIQMQSCPEFEALPNWFQNLTSLQRLKIIDCPKLSCLPDGVQRLASLSHLKIQLCPTLSYKCQLET